Protein AF-X1GJS7-F1 (afdb_monomer_lite)

Foldseek 3Di:
DDQCLDPPNDLVNVLVVVVVQLVPPVAAEEHEGLCLVSLQVSLVPRPSCVVVVDRPRYHYYYDDPDPVSCVVRVVSNVNSD

Sequence (81 aa):
MGDLFHEDVPFTYIDTVFKVMSGANWHTFQVLTKRPERMLKWTRQTLVLNEHGYLPNVWLGITTEDQHTYNERIEIFHKIG

Secondary structure (DSSP, 8-state):
---TT-TTS-HHHHHHHHHHHHH-TT--EEEEES-HHHHHHHHTT-HHHHHHS--TTEEEEE--SSHHHHHHHHHHHTT--

pLDDT: mean 93.25, std 6.95, range [54.22, 97.62]

Organism: NCBI:txid412755

InterPro domains:
  IPR011101 Protein of unknown function DUF5131 [PF07505] (1-80)

Radius of gyration: 12.62 Å; chains: 1; bounding box: 34×26×30 Å

Structure (mmCIF, N/CA/C/O backbone):
data_AF-X1GJS7-F1
#
_entry.id   AF-X1GJS7-F1
#
loop_
_atom_site.group_PDB
_atom_site.id
_atom_site.type_symbol
_atom_site.label_atom_id
_atom_site.label_alt_id
_atom_site.label_comp_id
_atom_site.label_asym_id
_atom_site.label_entity_id
_atom_site.label_seq_id
_atom_site.pdbx_PDB_ins_code
_atom_site.Cartn_x
_atom_site.Cartn_y
_atom_site.Cartn_z
_atom_site.occupancy
_atom_site.B_iso_or_equiv
_atom_site.auth_seq_id
_atom_site.auth_comp_id
_atom_site.auth_asym_id
_atom_site.auth_atom_id
_atom_site.pdbx_PDB_model_num
ATOM 1 N N . MET A 1 1 ? 2.943 -15.575 -7.441 1.00 54.22 1 MET A N 1
ATOM 2 C CA . MET A 1 1 ? 2.293 -14.674 -6.463 1.00 54.22 1 MET A CA 1
ATOM 3 C C . MET A 1 1 ? 1.908 -13.402 -7.196 1.00 54.22 1 MET A C 1
ATOM 5 O O . MET A 1 1 ? 2.776 -12.826 -7.838 1.00 54.22 1 MET A O 1
ATOM 9 N N . GLY A 1 2 ? 0.622 -13.045 -7.201 1.00 82.69 2 GLY A N 1
ATOM 10 C CA . GLY A 1 2 ? 0.116 -11.858 -7.897 1.00 82.69 2 GLY A CA 1
ATOM 11 C C . GLY A 1 2 ? 0.262 -10.602 -7.041 1.00 82.69 2 GLY A C 1
ATOM 12 O O . GLY A 1 2 ? 0.094 -10.661 -5.828 1.00 82.69 2 GLY A O 1
ATOM 13 N N . ASP A 1 3 ? 0.592 -9.483 -7.673 1.00 93.75 3 ASP A N 1
ATOM 14 C CA . ASP A 1 3 ? 0.626 -8.160 -7.044 1.00 93.75 3 ASP A CA 1
ATOM 15 C C . ASP A 1 3 ? -0.801 -7.596 -7.006 1.00 93.75 3 ASP A C 1
ATOM 17 O O . ASP A 1 3 ? -1.468 -7.569 -8.041 1.00 93.75 3 ASP A O 1
ATOM 21 N N . LEU A 1 4 ? -1.282 -7.143 -5.843 1.00 96.25 4 LEU A N 1
ATOM 22 C CA . LEU A 1 4 ? -2.631 -6.571 -5.722 1.00 96.25 4 LEU A CA 1
ATOM 23 C C . LEU A 1 4 ? -2.816 -5.342 -6.626 1.00 96.25 4 LEU A C 1
ATOM 25 O O . LEU A 1 4 ? -3.912 -5.096 -7.119 1.00 96.25 4 LEU A O 1
ATOM 29 N N . PHE A 1 5 ? -1.736 -4.608 -6.892 1.00 97.00 5 PHE A N 1
ATOM 30 C CA . PHE A 1 5 ? -1.724 -3.459 -7.786 1.00 97.00 5 PHE A CA 1
ATOM 31 C C . PHE A 1 5 ? -1.243 -3.830 -9.199 1.00 97.00 5 PHE A C 1
ATOM 33 O O . PHE A 1 5 ? -0.721 -2.975 -9.910 1.00 97.00 5 PHE A O 1
ATOM 40 N N . HIS A 1 6 ? -1.409 -5.080 -9.650 1.00 97.31 6 HIS A N 1
ATOM 41 C CA . HIS A 1 6 ? -1.213 -5.430 -11.062 1.00 97.31 6 HIS A CA 1
ATOM 42 C C . HIS A 1 6 ? -2.149 -4.618 -11.971 1.00 97.31 6 HIS A C 1
ATOM 44 O O . HIS A 1 6 ? -3.241 -4.216 -11.567 1.00 97.31 6 HIS A O 1
ATOM 50 N N . GLU A 1 7 ? -1.743 -4.379 -13.218 1.00 96.38 7 GLU A N 1
ATOM 51 C CA . GLU A 1 7 ? -2.538 -3.574 -14.149 1.00 96.38 7 GLU A CA 1
ATOM 52 C C . GLU A 1 7 ? -3.885 -4.201 -14.523 1.00 96.38 7 GLU A C 1
ATOM 54 O O . GLU A 1 7 ? -4.882 -3.486 -14.646 1.00 96.38 7 GLU A O 1
ATOM 59 N N . ASP A 1 8 ? -3.915 -5.531 -14.564 1.00 96.94 8 ASP A N 1
ATOM 60 C CA . ASP A 1 8 ? -5.110 -6.348 -14.793 1.00 96.94 8 ASP A CA 1
ATOM 61 C C . ASP A 1 8 ? -6.051 -6.429 -13.584 1.00 96.94 8 ASP A C 1
ATOM 63 O O . ASP A 1 8 ? -7.162 -6.936 -13.711 1.00 96.94 8 ASP A O 1
ATOM 67 N N . VAL A 1 9 ? -5.635 -5.948 -12.404 1.00 96.94 9 VAL A N 1
ATOM 68 C CA . VAL A 1 9 ? -6.486 -5.918 -11.206 1.00 96.94 9 VAL A CA 1
ATOM 69 C C . VAL A 1 9 ? -7.223 -4.575 -11.158 1.00 96.94 9 VAL A C 1
ATOM 71 O O . VAL A 1 9 ? -6.583 -3.535 -10.954 1.00 96.94 9 VAL A O 1
ATOM 74 N N . PRO A 1 10 ? -8.557 -4.538 -11.344 1.00 96.94 10 PRO A N 1
ATOM 75 C CA . PRO A 1 10 ? -9.311 -3.287 -11.348 1.00 96.94 10 PRO A CA 1
ATOM 76 C C . PRO A 1 10 ? -9.299 -2.607 -9.976 1.00 96.94 10 PRO A C 1
ATOM 78 O O . PRO A 1 10 ? -9.355 -3.278 -8.947 1.00 96.94 10 PRO A O 1
ATOM 81 N N . PHE A 1 11 ? -9.314 -1.272 -9.939 1.00 96.75 11 PHE A N 1
ATOM 82 C CA . PHE A 1 11 ? -9.349 -0.532 -8.669 1.00 96.75 11 PHE A CA 1
ATOM 83 C C . PHE A 1 11 ? -10.568 -0.853 -7.804 1.00 96.75 11 PHE A C 1
ATOM 85 O O . PHE A 1 11 ? -10.429 -0.941 -6.592 1.00 96.75 11 PHE A O 1
ATOM 92 N N . THR A 1 12 ? -11.717 -1.146 -8.415 1.00 96.00 12 THR A N 1
ATOM 93 C CA . THR A 1 12 ? -12.929 -1.583 -7.703 1.00 96.00 12 THR A CA 1
ATOM 94 C C . THR A 1 12 ? -12.729 -2.887 -6.928 1.00 96.00 12 THR A C 1
ATOM 96 O O . THR A 1 12 ? -13.306 -3.084 -5.856 1.00 96.00 12 THR A O 1
ATOM 99 N N . TYR A 1 13 ? -11.88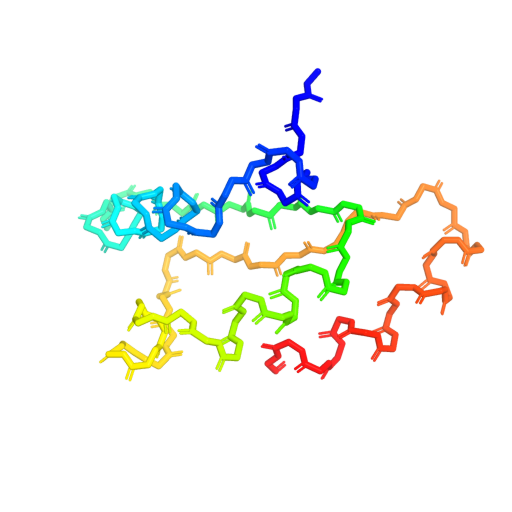5 -3.786 -7.439 1.00 96.75 13 TYR A N 1
ATOM 100 C CA . TYR A 1 13 ? -11.511 -4.997 -6.721 1.00 96.75 13 TYR A CA 1
ATOM 101 C C . TYR A 1 13 ? -10.592 -4.673 -5.540 1.00 96.75 13 TYR A C 1
ATOM 103 O O . TYR A 1 13 ? -10.817 -5.173 -4.439 1.00 96.75 13 TYR A O 1
ATOM 111 N N . ILE A 1 14 ? -9.612 -3.783 -5.737 1.00 96.69 14 ILE A N 1
ATOM 112 C CA . ILE A 1 14 ? -8.736 -3.308 -4.654 1.00 96.69 14 ILE A CA 1
ATOM 113 C C . ILE A 1 14 ? -9.571 -2.647 -3.543 1.00 96.69 14 ILE A C 1
ATOM 115 O O . ILE A 1 14 ? -9.393 -2.988 -2.378 1.00 96.69 14 ILE A O 1
ATOM 119 N N . ASP A 1 15 ? -10.552 -1.807 -3.887 1.00 95.88 15 ASP A N 1
ATOM 120 C CA . ASP A 1 15 ? -11.480 -1.205 -2.917 1.00 95.88 15 ASP A CA 1
ATOM 121 C C . ASP A 1 15 ? -12.225 -2.270 -2.101 1.00 95.88 15 ASP A C 1
ATOM 123 O O . ASP A 1 15 ? -12.346 -2.159 -0.882 1.00 95.88 15 ASP A O 1
ATOM 127 N N . THR A 1 16 ? -12.684 -3.338 -2.759 1.00 96.25 16 THR A N 1
ATOM 128 C CA . THR A 1 16 ? -13.376 -4.450 -2.091 1.00 96.25 16 THR A CA 1
ATOM 129 C C . THR A 1 16 ? -12.461 -5.156 -1.090 1.00 96.25 16 THR A C 1
ATOM 131 O O . THR A 1 16 ? -12.877 -5.433 0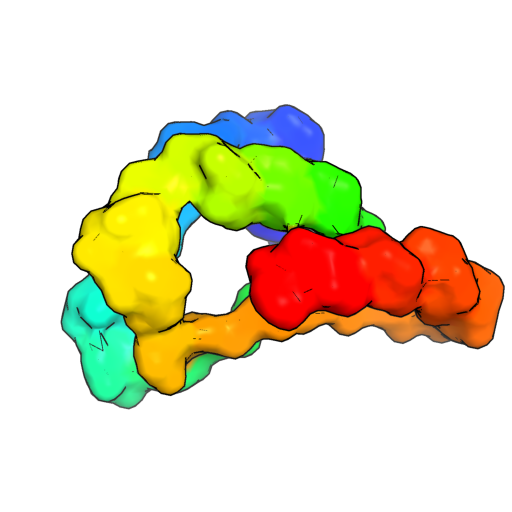.035 1.00 96.25 16 THR A O 1
ATOM 134 N N . VAL A 1 17 ? -11.202 -5.403 -1.462 1.00 96.38 17 VAL A N 1
ATOM 135 C CA . VAL A 1 17 ? -10.198 -6.004 -0.569 1.00 96.38 17 VAL A CA 1
ATOM 136 C C . VAL A 1 17 ? -9.940 -5.106 0.643 1.00 96.38 17 VAL A C 1
ATOM 138 O O . VAL A 1 17 ? -10.007 -5.576 1.780 1.00 96.38 17 VAL A O 1
ATOM 141 N N . PHE A 1 18 ? -9.709 -3.810 0.426 1.00 95.94 18 PHE A N 1
ATOM 142 C CA . PHE A 1 18 ? -9.437 -2.867 1.513 1.00 95.94 18 PHE A CA 1
ATOM 143 C C . PHE A 1 18 ? -10.648 -2.645 2.426 1.00 95.94 18 PHE A C 1
ATOM 145 O O . PHE A 1 18 ? -10.472 -2.473 3.630 1.00 95.94 18 PHE A O 1
ATOM 152 N N . LYS A 1 19 ? -11.876 -2.737 1.900 1.00 94.81 19 LYS A N 1
ATOM 153 C CA . LYS A 1 19 ? -13.106 -2.718 2.706 1.00 94.81 19 LYS A CA 1
ATOM 154 C C . LYS A 1 19 ? -13.231 -3.933 3.628 1.00 94.81 19 LYS A C 1
ATOM 156 O O . LYS A 1 19 ? -13.739 -3.817 4.738 1.00 94.81 19 LYS A O 1
ATOM 161 N N . VAL A 1 20 ? -12.770 -5.107 3.195 1.00 95.81 20 VAL A N 1
ATOM 162 C CA . VAL A 1 20 ? -12.702 -6.280 4.081 1.00 95.81 20 VAL A CA 1
ATOM 163 C C . VAL A 1 20 ? -11.631 -6.073 5.151 1.00 95.81 20 VAL A C 1
ATOM 165 O O . VAL A 1 20 ? -11.887 -6.325 6.328 1.00 95.81 20 VAL A O 1
ATOM 168 N N . MET A 1 21 ? -10.455 -5.567 4.765 1.00 96.31 21 MET A N 1
ATOM 169 C CA . MET A 1 21 ? -9.368 -5.289 5.708 1.00 96.31 21 MET A CA 1
ATOM 170 C C . MET A 1 21 ? -9.770 -4.259 6.772 1.00 96.31 21 MET A C 1
ATOM 172 O O . MET A 1 21 ? -9.446 -4.461 7.940 1.00 96.31 21 MET A O 1
ATOM 176 N N . SER A 1 22 ? -10.518 -3.208 6.412 1.00 93.44 22 SER A N 1
ATOM 177 C CA . SER A 1 22 ? -10.969 -2.187 7.371 1.00 93.44 22 SER A CA 1
ATOM 178 C C . SER A 1 22 ? -11.911 -2.745 8.446 1.00 93.44 22 SER A C 1
ATOM 180 O O . SER A 1 22 ? -11.876 -2.290 9.587 1.00 93.44 22 SER A O 1
ATOM 182 N N . GLY A 1 23 ? -12.719 -3.758 8.115 1.00 93.44 23 GLY A N 1
ATOM 183 C CA . GLY A 1 23 ? -13.597 -4.439 9.071 1.00 93.44 23 GLY A CA 1
ATOM 184 C C . GLY A 1 23 ? -12.891 -5.485 9.944 1.00 93.44 23 GLY A C 1
ATOM 185 O O . GLY A 1 23 ? -13.380 -5.817 11.023 1.00 93.44 23 GLY A O 1
ATOM 186 N N . ALA A 1 24 ? -11.738 -5.996 9.507 1.00 96.00 24 ALA A N 1
ATOM 187 C CA . ALA A 1 24 ? -10.991 -7.054 10.184 1.00 96.00 24 ALA A CA 1
ATOM 188 C C . ALA A 1 24 ? -10.034 -6.493 11.251 1.00 96.00 24 ALA A C 1
ATOM 190 O O . ALA A 1 24 ? -8.816 -6.664 11.176 1.00 96.00 24 ALA A O 1
ATOM 191 N N . ASN A 1 25 ? -10.593 -5.834 12.270 1.00 91.00 25 ASN A N 1
ATOM 192 C CA . ASN A 1 25 ? -9.836 -5.166 13.340 1.00 91.00 25 ASN A CA 1
ATOM 193 C C . ASN A 1 25 ? -8.965 -6.103 14.209 1.00 91.00 25 ASN A C 1
ATOM 195 O O . ASN A 1 25 ? -8.137 -5.630 14.983 1.00 91.00 25 ASN A O 1
ATOM 199 N N . TRP A 1 26 ? -9.123 -7.420 14.064 1.00 97.06 26 TRP A N 1
ATOM 200 C CA . TRP A 1 26 ? -8.330 -8.451 14.735 1.00 97.06 26 TRP A CA 1
ATOM 201 C C . TRP A 1 26 ? -7.048 -8.845 13.975 1.00 97.06 26 TRP A C 1
ATOM 203 O O . TRP A 1 26 ? -6.262 -9.644 14.485 1.00 97.06 26 TRP A O 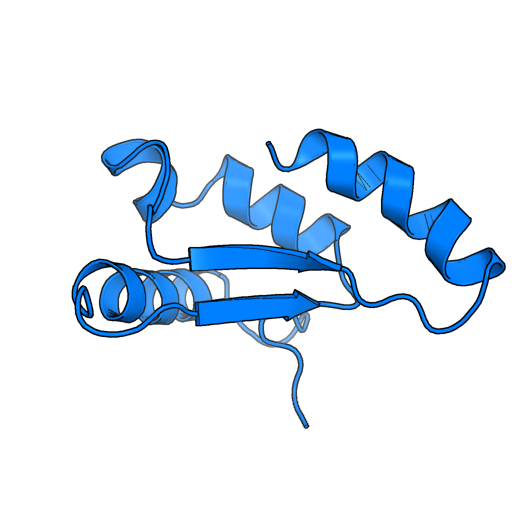1
ATOM 213 N N . HIS A 1 27 ? -6.815 -8.302 12.774 1.00 97.56 27 HIS A N 1
ATOM 214 C CA . HIS A 1 27 ? -5.591 -8.511 11.995 1.00 97.56 27 HIS A CA 1
ATOM 215 C C . HIS A 1 27 ? -4.927 -7.190 11.619 1.00 97.56 27 HIS A C 1
ATOM 217 O O . HIS A 1 27 ? -5.606 -6.234 11.250 1.00 97.56 27 HIS A O 1
ATOM 223 N N . THR A 1 28 ? -3.593 -7.195 11.601 1.00 97.62 28 THR A N 1
ATOM 224 C CA . THR A 1 28 ? -2.785 -6.183 10.914 1.00 97.62 28 THR A CA 1
ATOM 225 C C . THR A 1 28 ? -2.358 -6.722 9.553 1.00 97.62 28 THR A C 1
ATOM 227 O O . THR A 1 28 ? -1.783 -7.808 9.465 1.00 97.62 28 THR A O 1
ATOM 230 N N . PHE A 1 29 ? -2.618 -5.962 8.493 1.00 97.44 29 PHE A N 1
ATOM 231 C CA . PHE A 1 29 ? -2.266 -6.311 7.121 1.00 97.44 29 PHE A CA 1
ATOM 232 C C . PHE A 1 29 ? -1.062 -5.498 6.661 1.00 97.44 29 PHE A C 1
ATOM 234 O O . PHE A 1 29 ? -1.057 -4.275 6.773 1.00 97.44 29 PHE A O 1
ATOM 241 N N . GLN A 1 30 ? -0.071 -6.170 6.079 1.00 96.50 30 GLN A N 1
ATOM 242 C CA . GLN A 1 30 ? 1.006 -5.516 5.344 1.00 96.50 30 GLN A CA 1
ATOM 243 C C . GLN A 1 30 ? 0.775 -5.732 3.848 1.00 96.50 30 GLN A C 1
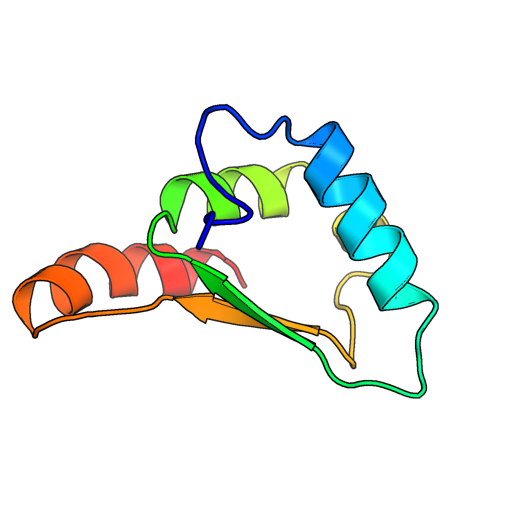ATOM 245 O O . GLN A 1 30 ? 0.843 -6.860 3.357 1.00 96.50 30 GLN A O 1
ATOM 250 N N . VAL A 1 31 ? 0.490 -4.651 3.126 1.00 95.75 31 VAL A N 1
ATOM 251 C CA . VAL A 1 31 ? 0.257 -4.673 1.680 1.00 95.75 31 VAL A CA 1
ATOM 252 C C . VAL A 1 31 ? 1.481 -4.089 0.990 1.00 95.75 31 VAL A C 1
ATOM 254 O O . VAL A 1 31 ? 1.749 -2.892 1.085 1.00 95.75 31 VAL A O 1
ATOM 257 N N . LEU A 1 32 ? 2.231 -4.949 0.303 1.00 96.19 32 LEU A N 1
ATOM 258 C CA . LEU A 1 32 ? 3.442 -4.579 -0.424 1.00 96.19 32 LEU A CA 1
ATOM 259 C C . LEU A 1 32 ? 3.220 -4.698 -1.931 1.00 96.19 32 LEU A C 1
ATOM 261 O O . LEU A 1 32 ? 2.615 -5.662 -2.400 1.00 96.19 32 LEU A O 1
ATOM 265 N N . THR A 1 33 ? 3.737 -3.737 -2.694 1.00 96.62 33 THR A N 1
ATOM 266 C CA . THR A 1 33 ? 3.657 -3.747 -4.161 1.00 96.62 33 THR A CA 1
ATOM 267 C C . THR A 1 33 ? 4.971 -3.334 -4.815 1.00 96.62 33 THR A C 1
ATOM 269 O O . THR A 1 33 ? 5.761 -2.581 -4.242 1.00 96.62 33 THR A O 1
ATOM 272 N N . LYS A 1 34 ? 5.196 -3.801 -6.048 1.00 96.06 34 LYS A N 1
ATOM 273 C CA . LYS A 1 34 ? 6.269 -3.296 -6.921 1.00 96.06 34 LYS A CA 1
ATOM 274 C C . LYS A 1 34 ? 5.807 -2.134 -7.810 1.00 96.06 34 LYS A C 1
ATOM 276 O O . LYS A 1 34 ? 6.611 -1.624 -8.583 1.00 96.06 34 LYS A O 1
ATOM 281 N N . ARG A 1 35 ? 4.527 -1.743 -7.729 1.00 96.56 35 ARG A N 1
ATOM 282 C CA . ARG A 1 35 ? 3.854 -0.778 -8.618 1.00 96.56 35 ARG A CA 1
ATOM 283 C C . ARG A 1 35 ? 3.366 0.455 -7.846 1.00 96.56 35 ARG A C 1
ATOM 285 O O . ARG A 1 35 ? 2.153 0.671 -7.717 1.00 96.56 35 ARG A O 1
ATOM 292 N N . PRO A 1 36 ? 4.286 1.265 -7.295 1.00 97.00 36 PRO A N 1
ATOM 293 C CA . PRO A 1 36 ? 3.923 2.391 -6.442 1.00 97.00 36 PRO A CA 1
ATOM 294 C C . PRO A 1 36 ? 3.101 3.462 -7.165 1.00 97.00 36 PRO A C 1
ATOM 296 O O . PRO A 1 36 ? 2.261 4.094 -6.531 1.00 97.00 36 PRO A O 1
ATOM 299 N N . GLU A 1 37 ? 3.254 3.645 -8.481 1.00 97.50 37 GLU A N 1
ATOM 300 C CA . GLU A 1 37 ? 2.457 4.610 -9.253 1.00 97.50 37 GLU A CA 1
ATOM 301 C C . GLU A 1 37 ? 0.976 4.240 -9.229 1.00 97.50 37 GLU A C 1
ATOM 303 O O . GLU A 1 37 ? 0.101 5.101 -9.107 1.00 97.50 37 GLU A O 1
ATOM 308 N N . ARG A 1 38 ? 0.686 2.940 -9.343 1.00 97.44 38 ARG A N 1
ATOM 309 C CA . ARG A 1 38 ? -0.685 2.441 -9.353 1.00 97.44 38 ARG A CA 1
ATOM 310 C C . ARG A 1 38 ? -1.301 2.516 -7.957 1.00 97.44 38 ARG A C 1
ATOM 312 O O . ARG A 1 38 ? -2.463 2.903 -7.848 1.00 97.44 38 ARG A O 1
ATOM 319 N N . MET A 1 39 ? -0.521 2.226 -6.912 1.00 97.00 39 MET A N 1
ATOM 320 C CA . MET A 1 39 ? -0.941 2.437 -5.523 1.00 97.00 39 MET A CA 1
ATOM 321 C C . MET A 1 39 ? -1.224 3.913 -5.243 1.00 97.00 39 MET A C 1
ATOM 323 O O . MET A 1 39 ? -2.302 4.226 -4.754 1.00 97.00 39 MET A O 1
ATOM 327 N N . LEU A 1 40 ? -0.339 4.826 -5.652 1.00 96.44 40 LEU A N 1
ATOM 328 C CA . LEU A 1 40 ? -0.547 6.273 -5.532 1.00 96.44 40 LEU A CA 1
ATOM 329 C C . LEU A 1 40 ? -1.801 6.750 -6.274 1.00 96.44 40 LEU A C 1
ATOM 331 O O . LEU A 1 40 ? -2.563 7.578 -5.776 1.00 96.44 40 LEU A O 1
ATOM 335 N N . LYS A 1 41 ? -2.032 6.242 -7.489 1.00 96.75 41 LYS A N 1
ATOM 336 C CA . LYS A 1 41 ? -3.246 6.564 -8.245 1.00 96.75 41 LYS A CA 1
ATOM 337 C C . LYS A 1 41 ? -4.489 6.073 -7.503 1.00 96.75 41 LYS A C 1
ATOM 339 O O . LYS A 1 41 ? -5.484 6.787 -7.446 1.00 96.75 41 LYS A O 1
ATOM 344 N N . TRP A 1 42 ? -4.446 4.863 -6.950 1.00 96.25 42 TRP A N 1
ATOM 345 C CA . TRP A 1 42 ? -5.529 4.300 -6.148 1.00 96.25 42 TRP A CA 1
ATOM 346 C C . TRP A 1 42 ? -5.786 5.097 -4.864 1.00 96.25 42 TRP A C 1
ATOM 348 O O . TRP A 1 42 ? -6.930 5.479 -4.635 1.00 96.25 42 TRP A O 1
ATOM 358 N N . THR A 1 43 ? -4.760 5.447 -4.081 1.00 94.00 43 THR A N 1
ATOM 359 C CA . THR A 1 43 ? -4.955 6.192 -2.823 1.00 94.00 43 THR A CA 1
ATOM 360 C C . THR A 1 43 ? -5.598 7.559 -3.035 1.00 94.00 43 THR A C 1
ATOM 362 O O . THR A 1 43 ? -6.374 8.002 -2.199 1.00 94.00 43 THR A O 1
ATOM 365 N N . ARG A 1 44 ? -5.358 8.201 -4.185 1.00 92.31 44 ARG A N 1
ATOM 366 C CA . ARG A 1 44 ? -5.972 9.491 -4.549 1.00 92.31 44 ARG A CA 1
ATOM 367 C C . ARG A 1 44 ? -7.443 9.421 -4.965 1.00 92.31 44 ARG A C 1
ATOM 369 O O . ARG A 1 44 ? -8.077 10.466 -5.063 1.00 92.31 44 ARG A O 1
ATOM 376 N N . GLN A 1 45 ? -7.967 8.239 -5.284 1.00 92.50 45 GLN A N 1
ATOM 377 C CA . GLN A 1 45 ? -9.327 8.085 -5.821 1.00 92.50 45 GLN A CA 1
ATOM 378 C C . GLN A 1 45 ? -10.211 7.148 -4.989 1.00 92.50 45 GLN A C 1
ATOM 380 O O . GLN A 1 45 ? -11.428 7.179 -5.145 1.00 92.50 45 GLN A O 1
ATOM 385 N N . THR A 1 46 ? -9.622 6.300 -4.140 1.00 88.44 46 THR A N 1
ATOM 386 C CA . THR A 1 46 ? -10.366 5.293 -3.381 1.00 88.44 46 THR A CA 1
ATOM 387 C C . THR A 1 46 ? -11.299 5.930 -2.360 1.00 88.44 46 THR A C 1
ATOM 389 O O . THR A 1 46 ? -10.910 6.786 -1.564 1.00 88.44 46 THR A O 1
ATOM 392 N N . LEU A 1 47 ? -12.548 5.466 -2.348 1.00 82.69 47 LEU A N 1
ATOM 393 C CA . LEU A 1 47 ? -13.529 5.879 -1.348 1.00 82.69 47 LEU A CA 1
ATOM 394 C C . LEU A 1 47 ? -13.152 5.399 0.056 1.00 82.69 47 LEU A C 1
ATOM 396 O O . LEU A 1 47 ? -13.437 6.097 1.019 1.00 82.69 47 LEU A O 1
ATOM 400 N N . VAL A 1 48 ? -12.448 4.266 0.181 1.00 83.81 48 VAL A N 1
ATOM 401 C CA . VAL A 1 48 ? -12.097 3.685 1.487 1.00 83.81 48 VAL A CA 1
ATOM 402 C C . VAL A 1 48 ? -11.243 4.654 2.307 1.00 83.81 48 VAL A C 1
ATOM 404 O O . VAL A 1 48 ? -11.517 4.887 3.480 1.00 83.81 48 VAL A O 1
ATOM 407 N N . LEU A 1 49 ? -10.223 5.256 1.693 1.00 82.38 49 LEU A N 1
ATOM 408 C CA . LEU A 1 49 ? -9.377 6.237 2.379 1.00 82.38 49 LEU A CA 1
ATOM 409 C C . LEU A 1 49 ? -10.036 7.617 2.451 1.00 82.38 49 LEU A C 1
ATOM 411 O O . LEU A 1 49 ? -9.830 8.317 3.433 1.00 82.38 49 LEU A O 1
ATOM 415 N N . ASN A 1 50 ? -10.874 7.997 1.482 1.00 80.94 50 ASN A N 1
ATOM 416 C CA . ASN A 1 50 ? -11.626 9.254 1.566 1.00 80.94 50 ASN A CA 1
ATOM 417 C C . ASN A 1 50 ? -12.639 9.258 2.728 1.00 80.94 50 ASN A C 1
ATOM 419 O O . ASN A 1 50 ? -12.857 10.300 3.340 1.00 80.94 50 ASN A O 1
ATOM 423 N N . GLU A 1 51 ? -13.241 8.109 3.048 1.00 80.81 51 GLU A N 1
ATOM 424 C CA . GLU A 1 51 ? -14.196 7.957 4.155 1.00 80.81 51 GLU A CA 1
ATOM 425 C C . GLU A 1 51 ? -13.503 7.827 5.522 1.00 80.81 51 GLU A C 1
ATOM 427 O O . GLU A 1 51 ? -14.004 8.351 6.517 1.00 80.81 51 GLU A O 1
ATOM 432 N N . HIS A 1 52 ? -12.355 7.141 5.586 1.00 77.94 52 HIS A N 1
ATOM 433 C CA . HIS A 1 52 ? -11.691 6.802 6.853 1.00 77.94 52 HIS A CA 1
ATOM 434 C C . HIS A 1 52 ? -10.424 7.619 7.161 1.00 77.94 52 HIS A C 1
ATOM 436 O O . HIS A 1 52 ? -9.940 7.594 8.292 1.00 77.94 52 HIS A O 1
ATOM 442 N N . GLY A 1 53 ? -9.863 8.337 6.186 1.00 80.31 53 GLY A N 1
ATOM 443 C CA . GLY A 1 53 ? -8.561 9.007 6.266 1.00 80.31 53 GLY A CA 1
ATOM 444 C C . GLY A 1 53 ? -7.389 8.019 6.248 1.00 80.31 53 GLY A C 1
ATOM 445 O O . GLY A 1 53 ? -6.602 7.995 5.306 1.00 80.31 53 GLY A O 1
ATOM 446 N N . TYR A 1 54 ? -7.289 7.176 7.278 1.00 83.25 54 TYR A N 1
ATOM 447 C CA . TYR A 1 54 ? -6.292 6.112 7.397 1.00 83.25 54 TYR A CA 1
ATOM 448 C C . TYR A 1 54 ? -6.917 4.851 8.007 1.00 83.25 54 TYR A C 1
ATOM 450 O O . TYR A 1 54 ? -7.852 4.923 8.802 1.00 83.25 54 TYR A O 1
ATOM 458 N N . LEU A 1 55 ? -6.383 3.681 7.653 1.00 91.81 55 LEU A N 1
ATOM 459 C CA . LEU A 1 55 ? -6.784 2.408 8.252 1.00 91.81 55 LEU A CA 1
ATOM 460 C C . LEU A 1 55 ? -5.727 1.984 9.284 1.00 91.81 55 LEU A C 1
ATOM 462 O O . LEU A 1 55 ? -4.614 1.640 8.887 1.00 91.81 55 LEU A O 1
ATOM 466 N 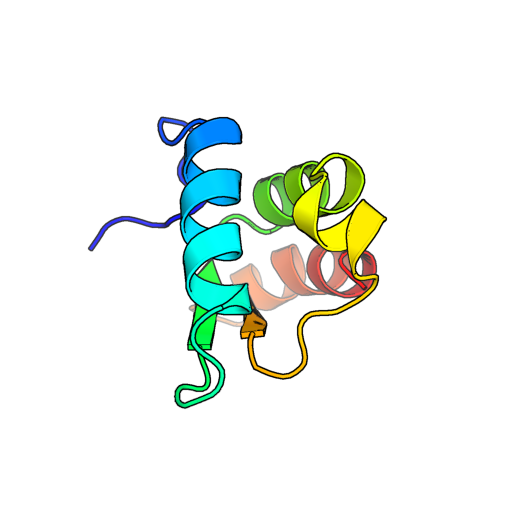N . PRO A 1 56 ? -6.029 1.979 10.598 1.00 92.69 56 PRO A N 1
ATOM 467 C CA . PRO A 1 56 ? -5.026 1.731 11.642 1.00 92.69 56 PRO A CA 1
ATOM 468 C C . PRO A 1 56 ? -4.408 0.328 11.574 1.00 92.69 56 PRO A C 1
ATOM 470 O O . PRO A 1 56 ? -3.313 0.103 12.087 1.00 92.69 56 PRO A O 1
ATOM 473 N N . ASN A 1 57 ? -5.100 -0.617 10.937 1.00 96.12 57 ASN A N 1
ATOM 474 C CA . ASN A 1 57 ? -4.693 -2.008 10.817 1.00 96.12 57 ASN A CA 1
ATOM 475 C C . ASN A 1 57 ? -4.162 -2.381 9.420 1.00 96.12 57 ASN A C 1
ATOM 477 O O . ASN A 1 57 ? -3.942 -3.562 9.159 1.00 96.12 57 ASN A O 1
ATOM 481 N N . VAL A 1 58 ? -3.942 -1.412 8.523 1.00 95.62 58 VAL A N 1
ATOM 482 C CA . VAL A 1 58 ? -3.403 -1.668 7.178 1.00 95.62 58 VAL A CA 1
ATOM 483 C C . VAL A 1 58 ? -2.175 -0.808 6.923 1.00 95.62 58 VAL A C 1
ATOM 485 O O . VAL A 1 58 ? -2.234 0.418 6.965 1.00 95.62 58 VAL A O 1
ATOM 488 N N . TRP A 1 59 ? -1.054 -1.457 6.627 1.00 95.50 59 TRP A N 1
ATOM 489 C CA . TRP A 1 59 ? 0.214 -0.807 6.321 1.00 95.50 59 TRP A CA 1
ATOM 490 C C . TRP A 1 59 ? 0.517 -0.945 4.835 1.00 95.50 59 TRP A C 1
ATOM 492 O O . TRP A 1 59 ? 0.632 -2.057 4.314 1.00 95.50 59 TRP A O 1
ATOM 502 N N . LEU A 1 60 ? 0.656 0.193 4.159 1.00 95.25 60 LEU A N 1
ATOM 503 C CA . LEU A 1 60 ? 1.065 0.257 2.762 1.00 95.25 60 LEU A CA 1
ATOM 504 C C . LEU A 1 60 ? 2.587 0.336 2.675 1.00 95.25 60 LEU A C 1
ATOM 506 O O . LEU A 1 60 ? 3.215 1.123 3.380 1.00 95.25 60 LEU A O 1
ATOM 510 N N . GLY A 1 61 ? 3.176 -0.452 1.784 1.00 95.75 61 GLY A N 1
ATOM 511 C CA . GLY A 1 61 ? 4.608 -0.423 1.532 1.00 95.75 61 GLY A CA 1
ATOM 512 C C . GLY A 1 61 ? 4.955 -0.761 0.091 1.00 95.75 61 GLY A C 1
ATOM 513 O O . GLY A 1 61 ? 4.133 -1.242 -0.693 1.00 95.75 61 GLY A O 1
ATOM 514 N N . ILE A 1 62 ? 6.213 -0.517 -0.251 1.00 96.25 62 ILE A N 1
ATOM 515 C CA . ILE A 1 62 ? 6.796 -0.900 -1.533 1.00 96.25 62 ILE A CA 1
ATOM 516 C C . ILE A 1 62 ? 7.812 -2.015 -1.317 1.00 96.25 62 ILE A C 1
ATOM 518 O O . ILE A 1 62 ? 8.534 -2.031 -0.322 1.00 96.25 62 ILE A O 1
ATOM 522 N N . THR A 1 63 ? 7.879 -2.958 -2.249 1.00 94.62 63 THR A N 1
ATOM 523 C CA . THR A 1 63 ? 8.994 -3.907 -2.304 1.00 94.62 63 THR A CA 1
ATOM 524 C C . THR A 1 63 ? 10.083 -3.326 -3.192 1.00 94.62 63 THR A C 1
ATOM 526 O O . THR A 1 63 ? 9.792 -2.785 -4.257 1.00 94.62 63 THR A O 1
ATOM 529 N N . THR A 1 64 ? 11.336 -3.470 -2.783 1.00 95.00 64 THR A N 1
ATOM 530 C CA . THR A 1 64 ? 12.529 -3.088 -3.548 1.00 95.00 64 THR A CA 1
ATOM 531 C C . THR A 1 64 ? 13.465 -4.285 -3.565 1.00 95.00 64 THR A C 1
ATOM 533 O O . THR A 1 64 ? 13.653 -4.927 -2.533 1.00 95.00 64 THR A O 1
ATOM 536 N N . GLU A 1 65 ? 14.001 -4.625 -4.728 1.00 93.31 65 GLU A N 1
ATOM 537 C CA . GLU A 1 65 ? 14.818 -5.836 -4.904 1.00 93.31 65 GLU A CA 1
ATOM 538 C C . GLU A 1 65 ? 16.315 -5.514 -4.844 1.00 93.31 65 GLU A C 1
ATOM 540 O O . GLU A 1 65 ? 17.129 -6.380 -4.538 1.00 93.31 65 GLU A O 1
ATOM 545 N N . ASP A 1 66 ? 16.658 -4.249 -5.081 1.00 96.75 66 ASP A N 1
ATOM 546 C CA . ASP A 1 66 ? 18.007 -3.701 -5.077 1.00 96.75 66 ASP A CA 1
ATOM 547 C C . ASP A 1 66 ? 17.970 -2.173 -4.853 1.00 96.75 66 ASP A C 1
ATOM 549 O O . ASP A 1 66 ? 16.908 -1.556 -4.713 1.00 96.75 66 ASP A O 1
ATOM 553 N N . GLN A 1 67 ? 19.148 -1.544 -4.830 1.00 97.44 67 GLN A N 1
ATOM 554 C CA . GLN A 1 67 ? 19.274 -0.093 -4.662 1.00 97.44 67 GLN A CA 1
ATOM 555 C C . GLN A 1 67 ? 18.682 0.696 -5.840 1.00 97.44 67 GLN A C 1
ATOM 557 O O . GLN A 1 67 ? 18.195 1.810 -5.654 1.00 97.44 67 GLN A O 1
ATOM 562 N N . HIS A 1 68 ? 18.728 0.137 -7.050 1.00 96.81 68 HIS A N 1
ATOM 563 C CA . HIS A 1 68 ? 18.217 0.794 -8.249 1.00 96.81 68 HIS A CA 1
ATOM 564 C C . HIS A 1 68 ? 16.692 0.940 -8.177 1.00 96.81 68 HIS A C 1
ATOM 566 O O . HIS A 1 68 ? 16.182 2.059 -8.202 1.00 96.81 68 HIS A O 1
ATOM 572 N N . THR A 1 69 ? 15.985 -0.166 -7.948 1.00 96.25 69 THR A N 1
ATOM 573 C CA . THR A 1 69 ? 14.531 -0.198 -7.750 1.00 96.25 69 THR A CA 1
ATOM 574 C C . THR A 1 69 ? 14.090 0.574 -6.507 1.00 96.25 69 THR A C 1
ATOM 576 O O . THR A 1 69 ? 13.000 1.142 -6.504 1.00 96.25 69 THR A O 1
ATOM 579 N N . TYR A 1 70 ? 14.916 0.656 -5.457 1.00 96.88 70 TYR A N 1
ATOM 580 C CA . TYR A 1 70 ? 14.656 1.562 -4.333 1.00 96.88 70 TYR A CA 1
ATOM 581 C C . TYR A 1 70 ? 14.641 3.027 -4.774 1.00 96.88 70 TYR A C 1
ATOM 583 O O . TYR A 1 70 ? 13.664 3.728 -4.508 1.00 96.88 70 TYR A O 1
ATOM 591 N N . ASN A 1 71 ? 15.680 3.476 -5.484 1.00 97.19 71 ASN A N 1
ATOM 592 C CA . ASN A 1 71 ? 15.801 4.865 -5.931 1.00 97.19 71 ASN A CA 1
ATOM 593 C C . ASN A 1 71 ? 14.645 5.278 -6.858 1.00 97.19 71 ASN A C 1
ATOM 595 O O . ASN A 1 71 ? 14.187 6.414 -6.796 1.00 97.19 71 ASN A O 1
ATOM 599 N N . GLU A 1 72 ? 14.147 4.358 -7.687 1.00 95.62 72 GLU A N 1
ATOM 600 C CA . GLU A 1 72 ? 12.991 4.606 -8.558 1.00 95.62 72 GLU A CA 1
ATOM 601 C C . GLU A 1 72 ? 11.676 4.756 -7.779 1.00 95.62 72 GLU A C 1
ATOM 603 O O . GLU A 1 72 ? 10.815 5.558 -8.143 1.00 95.62 72 GLU A O 1
ATOM 608 N N . ARG A 1 73 ? 11.500 3.976 -6.706 1.00 96.31 73 ARG A N 1
ATOM 609 C CA . ARG A 1 73 ? 10.201 3.819 -6.033 1.00 96.31 73 ARG A CA 1
ATOM 610 C C . ARG A 1 73 ? 10.033 4.726 -4.815 1.00 96.31 73 ARG A C 1
ATOM 612 O O . ARG A 1 73 ? 8.900 5.096 -4.503 1.00 96.31 73 ARG A O 1
ATOM 619 N N . ILE A 1 74 ? 11.121 5.104 -4.138 1.00 95.50 74 ILE A N 1
ATOM 620 C CA . ILE A 1 74 ? 11.072 5.857 -2.874 1.00 95.50 74 ILE A CA 1
ATOM 621 C C . ILE A 1 74 ? 10.380 7.220 -3.022 1.00 95.50 74 ILE A C 1
ATOM 623 O O . ILE A 1 74 ? 9.497 7.558 -2.235 1.00 95.50 74 ILE A O 1
ATOM 627 N N . GLU A 1 75 ? 10.679 7.953 -4.095 1.00 96.31 75 GLU A N 1
ATOM 628 C CA . GLU A 1 75 ? 10.075 9.264 -4.379 1.00 96.31 75 GLU A CA 1
ATOM 629 C C . GLU A 1 75 ? 8.569 9.188 -4.652 1.00 96.31 75 GLU A C 1
ATOM 631 O O . GLU A 1 75 ? 7.830 10.155 -4.455 1.00 96.31 75 GLU A O 1
ATOM 636 N N . ILE A 1 76 ? 8.092 8.042 -5.136 1.00 96.94 76 ILE A N 1
ATOM 637 C CA . ILE A 1 76 ? 6.666 7.805 -5.361 1.00 96.94 76 ILE A CA 1
ATOM 638 C C . ILE A 1 76 ? 6.008 7.421 -4.040 1.00 96.94 76 ILE A C 1
ATOM 640 O O . ILE A 1 76 ? 4.932 7.931 -3.734 1.00 96.94 76 ILE A O 1
ATOM 644 N N . PHE A 1 77 ? 6.660 6.569 -3.244 1.00 95.44 77 PHE A N 1
ATOM 645 C CA . PHE A 1 77 ? 6.147 6.131 -1.949 1.00 95.44 77 PHE A CA 1
ATOM 646 C C . PHE A 1 77 ? 5.932 7.300 -0.981 1.00 95.44 77 PHE A C 1
ATOM 648 O O . PHE A 1 77 ? 4.865 7.381 -0.382 1.00 95.44 77 PHE A O 1
ATOM 655 N N . HIS A 1 78 ? 6.850 8.273 -0.936 1.00 95.19 78 HIS A N 1
ATOM 656 C CA . HIS A 1 78 ? 6.683 9.507 -0.150 1.00 95.19 78 HIS A CA 1
ATOM 657 C C . HIS A 1 78 ? 5.450 10.351 -0.529 1.00 95.19 78 HIS A C 1
ATOM 659 O O . HIS A 1 78 ? 5.094 11.273 0.196 1.00 95.19 78 HIS A O 1
ATOM 665 N N . LYS A 1 79 ? 4.796 10.083 -1.668 1.00 94.25 79 LYS A N 1
ATOM 666 C CA . LYS A 1 79 ? 3.582 10.798 -2.107 1.00 94.25 79 LYS A CA 1
ATOM 667 C C . LYS A 1 79 ? 2.286 10.073 -1.737 1.00 94.25 79 LYS A C 1
ATOM 669 O O . LYS A 1 79 ? 1.216 10.619 -2.003 1.00 94.25 79 LYS A O 1
ATOM 674 N N . ILE A 1 80 ? 2.366 8.834 -1.244 1.00 88.94 80 ILE A 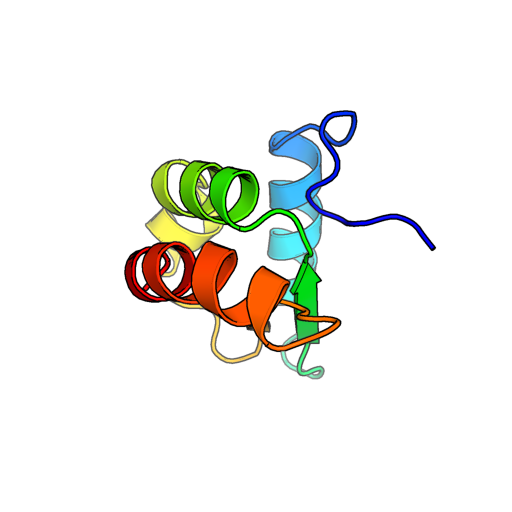N 1
ATOM 675 C CA . ILE A 1 80 ? 1.205 7.962 -0.986 1.00 88.94 80 ILE A CA 1
ATOM 676 C C . ILE A 1 80 ? 0.517 8.315 0.341 1.00 88.94 80 ILE A C 1
ATOM 678 O O . ILE A 1 80 ? -0.675 8.045 0.484 1.00 88.94 80 ILE A O 1
ATOM 682 N N . GLY A 1 81 ? 1.230 8.989 1.240 1.00 70.56 81 GLY A N 1
ATOM 683 C CA . GLY A 1 81 ? 0.755 9.536 2.507 1.00 70.56 81 GLY A CA 1
ATOM 684 C C . GLY A 1 81 ? 1.907 10.205 3.229 1.00 70.56 81 GLY A C 1
ATOM 685 O O . GLY A 1 81 ? 2.960 9.539 3.333 1.00 70.56 81 GLY A O 1
#